Protein AF-A0A353QEX7-F1 (afdb_monomer)

Solvent-accessible surface area (backbone atoms only — not comparable to full-atom values): 7689 Å² total; per-residue (Å²): 126,76,72,63,60,62,59,51,54,54,50,50,50,51,54,49,51,54,49,50,52,52,51,53,51,51,51,52,52,48,52,62,67,42,48,62,56,51,46,52,55,26,54,57,21,38,76,77,83,53,80,93,74,70,48,78,69,40,97,65,62,39,66,61,52,58,52,50,45,73,69,34,86,92,44,62,46,67,59,54,53,51,51,51,52,53,49,52,52,53,49,51,52,52,49,51,55,54,49,51,53,50,50,45,49,73,68,73,56,90,63,93,59,58,68,60,52,53,52,50,54,51,54,59,71,67,52,77,89,83,128

Foldseek 3Di:
DVPVVVVVVVVVVVVVVVVVVVVVVVVVVVCVVCVVVLQVVQCQQDPPVDPPDRDSHHPRGHNVSVVCQVPPPVHPPVVVVVVVVVVCVVVVVVCCVVVVVVVCCLPPPDDPCSVVVVVVVVVVVPDDPDD

Mean predicted aligned error: 9.84 Å

Secondary structure (DSSP, 8-state):
-THHHHHHHHHHHHHHHHHHHHHHHHHHHHHHHHHHHHHHHHHHH-TT--GGG--SS-TT--SHHHHHHHH-TT--HHHHHHHHHHHHHHHHHHHHHHHHHHHHHHHH---TTHHHHHHHHHHHHHS----

Sequence (131 aa):
MAEQGHRSIKRFFANFLNRFWRHALIWACIVFALFPVVWIISASLDPANSIAGQKLIPPNASFINFQRLFQSEQHPFGIWFLNTFKLCIVTATLVVLITALAAYAFSRLRFKGRRSGLFAILLIQMFPQML

pLDDT: mean 84.86, std 12.47, range [49.88, 98.44]

Structure (mmCIF, N/CA/C/O backbone):
data_AF-A0A353QEX7-F1
#
_entry.id   AF-A0A353QEX7-F1
#
loop_
_atom_site.group_PDB
_atom_site.id
_atom_site.type_symbol
_atom_site.label_atom_id
_atom_site.label_alt_id
_atom_site.label_comp_id
_atom_site.label_asym_id
_atom_site.label_entity_id
_atom_site.label_seq_id
_atom_site.pdbx_PDB_ins_code
_atom_site.Cartn_x
_atom_site.Cartn_y
_atom_site.Cartn_z
_atom_site.occupancy
_atom_site.B_iso_or_equiv
_atom_site.auth_seq_id
_atom_site.auth_comp_id
_atom_site.auth_asym_id
_atom_site.auth_atom_id
_atom_site.pdbx_PDB_model_num
ATOM 1 N N . MET A 1 1 ? -48.578 -28.844 -17.577 1.00 53.69 1 MET A N 1
ATOM 2 C CA . MET A 1 1 ? -47.163 -29.249 -17.378 1.00 53.69 1 MET A CA 1
ATOM 3 C C . MET A 1 1 ? -46.177 -28.604 -18.372 1.00 53.69 1 MET A C 1
ATOM 5 O O . MET A 1 1 ? -44.999 -28.548 -18.054 1.00 53.69 1 MET A O 1
ATOM 9 N N . ALA A 1 2 ? -46.607 -28.035 -19.513 1.00 57.09 2 ALA A N 1
ATOM 10 C CA . ALA A 1 2 ? -45.704 -27.423 -20.508 1.00 57.09 2 ALA A CA 1
ATOM 11 C C . ALA A 1 2 ? -45.134 -26.026 -20.145 1.00 57.09 2 ALA A C 1
ATOM 13 O O . ALA A 1 2 ? -44.094 -25.631 -20.666 1.00 57.09 2 ALA A O 1
ATOM 14 N N . GLU A 1 3 ? -45.752 -25.279 -19.220 1.00 55.59 3 GLU A N 1
ATOM 15 C CA . GLU A 1 3 ? -45.283 -23.925 -18.865 1.00 55.59 3 GLU A CA 1
ATOM 16 C C . GLU A 1 3 ? -44.033 -23.879 -17.966 1.00 55.59 3 GLU A C 1
ATOM 18 O O . GLU A 1 3 ? -43.329 -22.865 -17.933 1.00 55.59 3 GLU A O 1
ATOM 23 N N . GLN A 1 4 ? -43.726 -24.953 -17.231 1.00 56.59 4 GLN A N 1
ATOM 24 C CA . GLN A 1 4 ? -42.575 -24.975 -16.317 1.00 56.59 4 GLN A CA 1
ATOM 25 C C . GLN A 1 4 ? -41.230 -25.088 -17.058 1.00 56.59 4 GLN A C 1
ATOM 27 O O . GLN A 1 4 ? -40.242 -24.500 -16.614 1.00 56.59 4 GLN A O 1
ATOM 32 N N . GLY A 1 5 ? -41.189 -25.753 -18.219 1.00 58.81 5 GLY A N 1
ATOM 33 C CA . GLY A 1 5 ? -39.962 -25.920 -19.010 1.00 58.81 5 GLY A CA 1
ATOM 34 C C . GLY A 1 5 ? -39.451 -24.616 -19.636 1.00 58.81 5 GLY A C 1
ATOM 35 O O . GLY A 1 5 ? -38.254 -24.328 -19.602 1.00 58.81 5 GLY A O 1
ATOM 36 N N . HIS A 1 6 ? -40.356 -23.763 -20.129 1.00 57.75 6 HIS A N 1
ATOM 37 C CA . HIS A 1 6 ? -39.981 -22.527 -20.827 1.00 57.75 6 HIS A CA 1
ATOM 38 C C . HIS A 1 6 ? -39.440 -21.437 -19.878 1.00 57.75 6 HIS A C 1
ATOM 40 O O . HIS A 1 6 ? -38.566 -20.650 -20.250 1.00 57.75 6 HIS A O 1
ATOM 46 N N . ARG A 1 7 ? -39.897 -21.416 -18.615 1.00 59.38 7 ARG A N 1
ATOM 47 C CA . ARG A 1 7 ? -39.370 -20.501 -17.582 1.00 59.38 7 ARG A CA 1
ATOM 48 C C . ARG A 1 7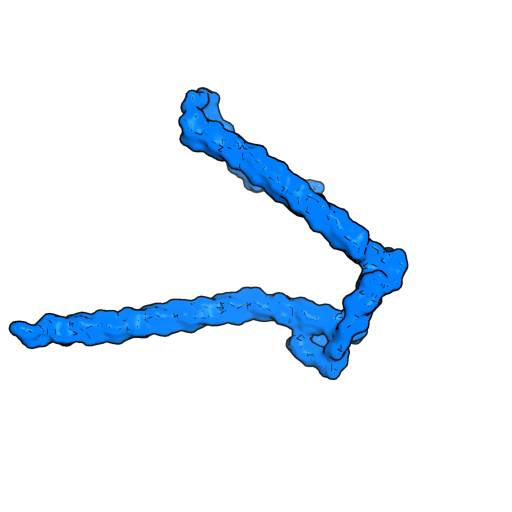 ? -37.962 -20.893 -17.114 1.00 59.38 7 ARG A C 1
ATOM 50 O O . ARG A 1 7 ? -37.202 -20.016 -16.708 1.00 59.38 7 ARG A O 1
ATOM 57 N N . SER A 1 8 ? -37.597 -22.174 -17.203 1.00 60.34 8 SER A N 1
ATOM 58 C CA . SER A 1 8 ? -36.268 -22.678 -16.823 1.00 60.34 8 SER A CA 1
ATOM 59 C C . SER A 1 8 ? -35.172 -22.227 -17.804 1.00 60.34 8 SER A C 1
ATOM 61 O O . SER A 1 8 ? -34.154 -21.676 -17.387 1.00 60.34 8 SER A O 1
ATOM 63 N N . ILE A 1 9 ? -35.420 -22.335 -19.116 1.00 68.31 9 ILE A N 1
ATOM 64 C CA . ILE A 1 9 ? -34.448 -21.985 -20.172 1.00 68.31 9 ILE A CA 1
ATOM 65 C C . ILE A 1 9 ? -34.155 -20.476 -20.213 1.00 68.31 9 ILE A C 1
ATOM 67 O O . ILE A 1 9 ? -32.993 -20.077 -20.291 1.00 68.31 9 ILE 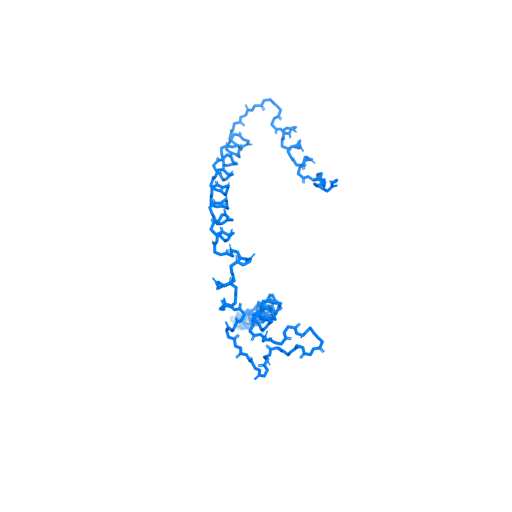A O 1
ATOM 71 N N . LYS A 1 10 ? -35.180 -19.617 -20.086 1.00 69.38 10 LYS A N 1
ATOM 72 C CA . LYS A 1 10 ? -34.981 -18.153 -20.036 1.00 69.38 10 LYS A CA 1
ATOM 73 C C . LYS A 1 10 ? -34.145 -17.723 -18.828 1.00 69.38 10 LYS A C 1
ATOM 75 O O . LYS A 1 10 ? -33.276 -16.865 -18.961 1.00 69.38 10 LYS A O 1
ATOM 80 N N . ARG A 1 11 ? -34.365 -18.342 -17.662 1.00 66.00 11 ARG A N 1
ATOM 81 C CA . ARG A 1 11 ? -33.562 -18.090 -16.453 1.00 66.00 11 ARG A CA 1
ATOM 82 C C . ARG A 1 11 ? -32.127 -18.586 -16.619 1.00 66.00 11 ARG A C 1
ATOM 84 O O . ARG A 1 11 ? -31.204 -17.891 -16.213 1.00 66.00 11 ARG A O 1
ATOM 91 N N . PHE A 1 12 ? -31.926 -19.738 -17.256 1.00 70.12 12 PHE A N 1
ATOM 92 C CA . PHE A 1 12 ? -30.593 -20.257 -17.558 1.00 70.12 12 PHE A CA 1
ATOM 93 C C . PHE A 1 12 ? -29.794 -19.312 -18.473 1.00 70.12 12 PHE A C 1
ATOM 95 O O . PHE A 1 12 ? -28.669 -18.949 -18.129 1.00 70.12 12 PHE A O 1
ATOM 102 N N . PHE A 1 13 ? -30.388 -18.844 -19.576 1.00 71.19 13 PHE A N 1
ATOM 103 C CA . PHE A 1 13 ? -29.750 -17.891 -20.496 1.00 71.19 13 PHE A CA 1
ATOM 104 C C . PHE A 1 13 ? -29.488 -16.526 -19.848 1.00 71.19 13 PHE A C 1
ATOM 106 O O . PHE A 1 13 ? -28.389 -15.990 -19.982 1.00 71.19 13 PHE A O 1
ATOM 113 N N . ALA A 1 14 ? -30.443 -15.989 -19.082 1.00 71.00 14 ALA A N 1
ATOM 114 C CA . ALA A 1 14 ? -30.251 -14.745 -18.335 1.00 71.00 14 ALA A CA 1
ATOM 115 C C . ALA A 1 14 ? -29.111 -14.866 -17.305 1.00 71.00 14 ALA A C 1
ATOM 117 O O . ALA A 1 14 ? -28.281 -13.969 -17.180 1.00 71.00 14 ALA A O 1
ATOM 118 N N . ASN A 1 15 ? -29.005 -16.005 -16.616 1.00 74.06 15 ASN A N 1
ATOM 119 C CA . ASN A 1 15 ? -27.923 -16.265 -15.666 1.00 74.06 15 ASN A CA 1
ATOM 120 C C . ASN A 1 15 ? -26.568 -16.476 -16.359 1.00 74.06 15 ASN A C 1
ATOM 122 O O . ASN A 1 15 ? -25.529 -16.123 -15.800 1.00 74.06 15 ASN A O 1
ATOM 126 N N . PHE A 1 16 ? -26.548 -17.054 -17.562 1.00 76.19 16 PHE A N 1
ATOM 127 C CA . PHE A 1 16 ? -25.334 -17.185 -18.367 1.00 76.19 16 PHE A CA 1
ATOM 128 C C . PHE A 1 16 ? -24.840 -15.818 -18.858 1.00 76.19 16 PHE A C 1
ATOM 130 O O . PHE A 1 16 ? -23.675 -15.485 -18.646 1.00 76.19 16 PHE A O 1
ATOM 137 N N . LEU A 1 17 ? -25.737 -14.987 -19.394 1.00 84.25 17 LEU A N 1
ATOM 138 C CA . LEU A 1 17 ? -25.421 -13.635 -19.857 1.00 84.25 17 LEU A CA 1
ATOM 139 C C . LEU A 1 17 ? -24.981 -12.715 -18.707 1.00 84.25 17 LEU A C 1
ATOM 141 O O . LEU A 1 17 ? -23.969 -12.028 -18.825 1.00 84.25 17 LEU A O 1
ATOM 145 N N . ASN A 1 18 ? -25.660 -12.772 -17.556 1.00 83.38 18 ASN A N 1
ATOM 146 C CA . ASN A 1 18 ? -25.260 -12.032 -16.354 1.00 83.38 18 ASN A CA 1
ATOM 147 C C . ASN A 1 18 ? -23.882 -12.461 -15.842 1.00 83.38 18 ASN A C 1
ATOM 149 O O . ASN A 1 18 ? -23.094 -11.628 -15.392 1.00 83.38 18 ASN A O 1
ATOM 153 N N . ARG A 1 19 ? -23.562 -13.760 -15.904 1.00 82.31 19 ARG A N 1
ATOM 154 C CA . ARG A 1 19 ? -22.216 -14.236 -15.568 1.00 82.31 19 ARG A CA 1
ATOM 155 C C . ARG A 1 19 ? -21.196 -13.711 -16.569 1.00 82.31 19 ARG A C 1
ATOM 157 O O . ARG A 1 19 ? -20.193 -13.169 -16.123 1.00 82.31 19 ARG A O 1
ATOM 164 N N . PHE A 1 20 ? -21.451 -13.811 -17.869 1.00 90.31 20 PHE A N 1
ATOM 165 C CA . PHE A 1 20 ? -20.529 -13.325 -18.895 1.00 90.31 20 PHE A CA 1
ATOM 166 C C . PHE A 1 20 ? -20.244 -11.823 -18.753 1.00 90.31 20 PHE A C 1
ATOM 168 O O . PHE A 1 20 ? -19.084 -11.429 -18.664 1.00 90.31 20 PHE A O 1
ATOM 175 N N . TRP A 1 21 ? -21.287 -10.999 -18.609 1.00 92.94 21 TRP A N 1
ATOM 176 C CA . TRP A 1 21 ? -21.152 -9.553 -18.417 1.00 92.94 21 TRP A CA 1
ATOM 177 C C . TRP A 1 21 ? -20.351 -9.194 -17.159 1.00 92.94 21 TRP A C 1
ATOM 179 O O . TRP A 1 21 ? -19.463 -8.348 -17.213 1.00 92.94 21 TRP A O 1
ATOM 189 N N . ARG A 1 22 ? -20.598 -9.882 -16.032 1.00 91.88 22 ARG A N 1
ATOM 190 C CA . ARG A 1 22 ? -19.815 -9.683 -14.799 1.00 91.88 22 ARG A CA 1
ATOM 191 C C . ARG A 1 22 ? -18.330 -9.973 -15.009 1.00 91.88 22 ARG A C 1
ATOM 193 O O . ARG A 1 22 ? -17.506 -9.197 -14.543 1.00 91.88 22 ARG A O 1
ATOM 200 N N . HIS A 1 23 ? -17.984 -11.058 -15.702 1.00 93.19 23 HIS A N 1
ATOM 201 C CA . HIS A 1 23 ? -16.578 -11.378 -15.974 1.00 93.19 23 HIS A CA 1
ATOM 202 C C . HIS A 1 23 ? -15.951 -10.377 -16.947 1.00 93.19 23 HIS A C 1
ATOM 204 O O . HIS A 1 23 ? -14.825 -9.951 -16.716 1.00 93.19 23 HIS A O 1
ATOM 210 N N . ALA A 1 24 ? -16.677 -9.957 -17.986 1.00 94.88 24 ALA A N 1
ATOM 211 C CA . ALA A 1 24 ? -16.209 -8.935 -18.920 1.00 94.88 24 ALA A CA 1
ATOM 212 C C . ALA A 1 24 ? -15.912 -7.606 -18.203 1.00 94.88 24 ALA A C 1
ATOM 214 O O . ALA A 1 24 ? -14.855 -7.016 -18.415 1.00 94.88 24 ALA A O 1
ATOM 215 N N . LEU A 1 25 ? -16.796 -7.179 -17.295 1.00 96.06 25 LEU A N 1
ATOM 216 C CA . LEU A 1 25 ? -16.597 -5.983 -16.477 1.00 96.06 25 LEU A CA 1
ATOM 217 C C . LEU A 1 25 ? -15.392 -6.123 -15.539 1.00 96.06 25 LEU A C 1
ATOM 219 O O . LEU A 1 25 ? -14.583 -5.205 -15.455 1.00 96.06 25 LEU A O 1
ATOM 223 N N . ILE A 1 26 ? -15.228 -7.277 -14.883 1.00 96.38 26 ILE A N 1
ATOM 224 C CA . ILE A 1 26 ? -14.058 -7.547 -14.032 1.00 96.38 26 ILE A CA 1
ATOM 225 C C . ILE A 1 26 ? -12.764 -7.439 -14.848 1.00 96.38 26 ILE A C 1
ATOM 227 O O . ILE A 1 26 ? -11.839 -6.751 -14.424 1.00 96.38 26 ILE A O 1
ATOM 231 N N . TRP A 1 27 ? -12.705 -8.057 -16.031 1.00 96.88 27 TRP A N 1
ATOM 232 C CA . TRP A 1 27 ? -11.536 -7.969 -16.908 1.00 96.88 27 TRP A CA 1
ATOM 233 C C . TRP A 1 27 ? -11.254 -6.537 -17.363 1.00 96.88 27 TRP A C 1
ATOM 235 O O . TRP A 1 27 ? -10.103 -6.108 -17.320 1.00 96.88 27 TRP A O 1
ATOM 245 N N . ALA A 1 28 ? -12.286 -5.774 -17.727 1.00 96.31 28 ALA A N 1
ATOM 246 C CA . ALA A 1 28 ? -12.134 -4.366 -18.084 1.00 96.31 28 ALA A CA 1
ATOM 247 C C . ALA A 1 28 ? -11.564 -3.536 -16.918 1.00 96.31 28 ALA A C 1
ATOM 249 O O . ALA A 1 28 ? -10.623 -2.768 -17.114 1.00 96.31 28 ALA A O 1
ATOM 250 N N . CYS A 1 29 ? -12.069 -3.735 -15.695 1.00 96.19 29 CYS A N 1
ATOM 251 C CA . CYS A 1 29 ? -11.548 -3.074 -14.496 1.00 96.19 29 CYS A CA 1
ATOM 252 C C . CYS A 1 29 ? -10.092 -3.460 -14.201 1.00 96.19 29 CYS A C 1
ATOM 254 O O . CYS A 1 29 ? -9.301 -2.592 -13.840 1.00 96.19 29 CYS A O 1
ATOM 256 N N . ILE A 1 30 ? -9.725 -4.735 -14.373 1.00 96.50 30 ILE A N 1
ATOM 257 C CA . ILE A 1 30 ? -8.345 -5.209 -14.188 1.00 96.50 30 ILE A CA 1
ATOM 258 C C . ILE A 1 30 ? -7.411 -4.534 -15.192 1.00 96.50 30 ILE A C 1
ATOM 260 O O . ILE A 1 30 ? -6.384 -3.995 -14.791 1.00 96.50 30 ILE A O 1
ATOM 264 N N . VAL A 1 31 ? -7.766 -4.525 -16.481 1.00 95.81 31 VAL A N 1
ATOM 265 C CA . VAL A 1 31 ? -6.943 -3.889 -17.523 1.00 95.81 31 VAL A CA 1
ATOM 266 C C . VAL A 1 31 ? -6.774 -2.399 -17.235 1.00 95.81 31 VAL A C 1
ATOM 268 O O . VAL A 1 31 ? -5.655 -1.894 -17.284 1.00 95.81 31 VAL A O 1
ATOM 271 N N . PHE A 1 32 ? -7.853 -1.711 -16.861 1.00 95.75 32 PHE A N 1
ATOM 272 C CA . PHE A 1 32 ? -7.807 -0.296 -16.498 1.00 95.75 32 PHE A CA 1
ATOM 273 C C . PHE A 1 32 ? -6.905 -0.029 -15.281 1.00 95.75 32 PHE A C 1
ATOM 275 O O . PHE A 1 32 ? -6.083 0.883 -15.315 1.00 95.75 32 PHE A O 1
ATOM 282 N N . ALA A 1 33 ? -7.010 -0.843 -14.226 1.00 95.25 33 ALA A N 1
ATOM 283 C CA . ALA A 1 33 ? -6.207 -0.693 -13.011 1.00 95.25 33 ALA A CA 1
ATOM 284 C C . ALA A 1 33 ? -4.723 -1.048 -13.217 1.00 95.25 33 ALA A C 1
ATOM 286 O O . ALA A 1 33 ? -3.852 -0.429 -12.607 1.00 95.25 33 ALA A O 1
ATOM 287 N N . LEU A 1 34 ? -4.421 -2.031 -14.071 1.00 95.25 34 LEU A N 1
ATOM 288 C CA . LEU A 1 34 ? -3.050 -2.476 -14.341 1.00 95.25 34 LEU A CA 1
ATOM 289 C C . LEU A 1 34 ? -2.332 -1.629 -15.391 1.00 95.25 34 LEU A C 1
ATOM 291 O O . LEU A 1 34 ? -1.103 -1.597 -15.388 1.00 95.25 34 LEU A O 1
ATOM 295 N N . PHE A 1 35 ? -3.057 -0.930 -16.263 1.00 92.44 35 PHE A N 1
ATOM 296 C CA . PHE A 1 35 ? -2.467 -0.069 -17.286 1.00 92.44 35 PHE A CA 1
ATOM 297 C C . PHE A 1 35 ? -1.381 0.892 -16.750 1.00 92.44 35 PHE A C 1
ATOM 299 O O . PHE A 1 35 ? -0.262 0.849 -17.271 1.00 92.44 35 PHE A O 1
ATOM 306 N N . PRO A 1 36 ? -1.614 1.701 -15.691 1.00 91.44 36 PRO A N 1
ATOM 307 C CA . PRO A 1 36 ? -0.571 2.577 -15.148 1.00 91.44 36 PRO A CA 1
ATOM 308 C C . PRO A 1 36 ? 0.610 1.805 -14.543 1.00 91.44 36 PRO A C 1
ATOM 310 O O . PRO A 1 36 ? 1.746 2.263 -14.621 1.00 91.44 36 PRO A O 1
ATOM 313 N N . VAL A 1 37 ? 0.375 0.616 -13.979 1.00 92.00 37 VAL A N 1
ATOM 314 C CA . VAL A 1 37 ? 1.445 -0.232 -13.427 1.00 92.00 37 VAL A CA 1
ATOM 315 C C . VAL A 1 37 ? 2.368 -0.712 -14.544 1.00 92.00 37 VAL A C 1
ATOM 317 O O . VAL A 1 37 ? 3.586 -0.591 -14.435 1.00 92.00 37 VAL A O 1
ATOM 320 N N . VAL A 1 38 ? 1.794 -1.195 -15.649 1.00 89.75 38 VAL A N 1
ATOM 321 C CA . VAL A 1 38 ? 2.555 -1.604 -16.840 1.00 89.75 38 VAL A CA 1
ATOM 322 C C . VAL A 1 38 ? 3.334 -0.422 -17.417 1.00 89.75 38 VAL A C 1
ATOM 324 O O . VAL A 1 38 ? 4.493 -0.583 -17.800 1.00 89.75 38 VAL A O 1
ATOM 327 N N . TRP A 1 39 ? 2.743 0.775 -17.420 1.00 88.00 39 TRP A N 1
ATOM 328 C CA . TRP A 1 39 ? 3.421 1.993 -17.864 1.00 88.00 39 TRP A CA 1
ATOM 329 C C . TRP A 1 39 ? 4.658 2.323 -17.015 1.00 88.00 39 TRP A C 1
ATOM 331 O O . TRP A 1 39 ? 5.721 2.615 -17.562 1.00 88.00 39 TRP A O 1
ATOM 341 N N . ILE A 1 40 ? 4.553 2.227 -15.686 1.00 88.19 40 ILE A N 1
AT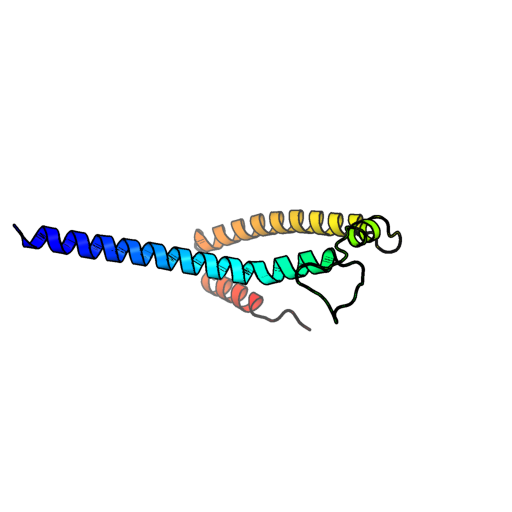OM 342 C CA . ILE A 1 40 ? 5.676 2.463 -14.762 1.00 88.19 40 ILE A CA 1
ATOM 343 C C . ILE A 1 40 ? 6.768 1.403 -14.939 1.00 88.19 40 ILE A C 1
ATOM 345 O O . ILE A 1 40 ? 7.954 1.733 -14.942 1.00 88.19 40 ILE A O 1
ATOM 349 N N . ILE A 1 41 ? 6.389 0.136 -15.130 1.00 88.00 41 ILE A N 1
ATOM 350 C CA . ILE A 1 41 ? 7.349 -0.945 -15.391 1.00 88.00 41 ILE A CA 1
ATOM 351 C C . ILE A 1 41 ? 8.109 -0.670 -16.691 1.00 88.00 41 ILE A C 1
ATOM 353 O O . ILE A 1 41 ? 9.337 -0.740 -16.704 1.00 88.00 41 ILE A O 1
ATOM 357 N N . SER A 1 42 ? 7.404 -0.291 -17.758 1.00 85.50 42 SER A N 1
ATOM 358 C CA . SER A 1 42 ? 8.025 0.115 -19.021 1.00 85.50 42 SER A CA 1
ATOM 359 C C . SER A 1 42 ? 9.002 1.280 -18.832 1.00 85.50 42 SER A C 1
ATOM 361 O O . SER A 1 42 ? 10.146 1.196 -19.276 1.00 85.50 42 SER A O 1
ATOM 363 N N . ALA A 1 43 ? 8.595 2.316 -18.089 1.00 85.62 43 ALA A N 1
ATOM 364 C CA . ALA A 1 43 ? 9.448 3.460 -17.762 1.00 85.62 43 ALA A CA 1
ATOM 365 C C . ALA A 1 43 ? 10.736 3.036 -17.046 1.00 85.62 43 ALA A C 1
ATOM 367 O O . ALA A 1 43 ? 11.818 3.514 -17.371 1.00 85.62 43 ALA A O 1
ATOM 368 N N . SER A 1 44 ? 10.629 2.106 -16.091 1.00 85.19 44 SER A N 1
ATOM 369 C CA . SER A 1 44 ? 11.778 1.631 -15.313 1.00 85.19 44 SER A CA 1
ATOM 370 C C . SER A 1 44 ? 12.827 0.905 -16.163 1.00 85.19 44 SER A C 1
ATOM 372 O O . SER A 1 44 ? 14.008 0.911 -15.812 1.00 85.19 44 SER A O 1
ATOM 374 N N . LEU A 1 45 ? 12.414 0.322 -17.293 1.00 85.25 45 LEU A N 1
ATOM 375 C CA . LEU A 1 45 ? 13.278 -0.402 -18.229 1.00 85.25 45 LEU A CA 1
ATOM 376 C C . LEU A 1 45 ? 13.855 0.490 -19.337 1.00 85.25 45 LEU A C 1
ATOM 378 O O . LEU A 1 45 ? 14.713 0.026 -20.088 1.00 85.25 45 LEU A O 1
ATOM 382 N N . ASP A 1 46 ? 13.400 1.737 -19.474 1.00 82.88 46 ASP A N 1
ATOM 383 C CA . ASP A 1 46 ? 13.885 2.653 -20.506 1.00 82.88 46 ASP A CA 1
ATOM 384 C C . ASP A 1 46 ? 15.203 3.333 -20.070 1.00 82.88 46 ASP A C 1
ATOM 386 O O . ASP A 1 46 ? 15.212 4.114 -19.114 1.00 82.88 46 ASP A O 1
ATOM 390 N N . PRO A 1 47 ? 16.340 3.077 -20.743 1.00 75.31 47 PRO A N 1
ATOM 391 C CA . PRO A 1 47 ? 17.625 3.677 -20.386 1.00 75.31 47 PRO A CA 1
ATOM 392 C C . PRO A 1 47 ? 17.754 5.155 -20.787 1.00 75.31 47 PRO A C 1
ATOM 394 O O . PRO A 1 47 ? 18.688 5.819 -20.334 1.00 75.31 47 PRO A O 1
ATOM 397 N N . ALA A 1 48 ? 16.878 5.668 -21.661 1.00 69.50 48 ALA A N 1
ATOM 398 C CA . ALA A 1 48 ? 17.033 6.983 -22.282 1.00 69.50 48 ALA A CA 1
ATOM 399 C C . ALA A 1 48 ? 16.590 8.154 -21.388 1.00 69.50 48 ALA A C 1
ATOM 401 O O . ALA A 1 48 ? 16.849 9.303 -21.746 1.00 69.50 48 ALA A O 1
ATOM 402 N N . ASN A 1 49 ? 15.929 7.893 -20.249 1.00 63.69 49 ASN A N 1
ATOM 403 C CA . ASN A 1 49 ? 15.398 8.914 -19.326 1.00 63.69 49 ASN A CA 1
ATOM 404 C C . ASN A 1 49 ? 14.546 10.011 -20.013 1.00 63.69 49 ASN A C 1
ATOM 406 O O . ASN A 1 49 ? 14.355 11.098 -19.468 1.00 63.69 49 ASN A O 1
ATOM 410 N N . SER A 1 50 ? 14.030 9.744 -21.217 1.00 63.00 50 SER A N 1
ATOM 411 C CA . SER A 1 50 ? 13.305 10.719 -22.030 1.00 63.00 50 SER A CA 1
ATOM 412 C C . SER A 1 50 ? 11.806 10.468 -21.945 1.00 63.00 50 SER A C 1
ATOM 414 O O . SER A 1 50 ? 11.290 9.483 -22.466 1.00 63.00 50 SER A O 1
ATOM 416 N N . ILE A 1 51 ? 11.092 11.402 -21.316 1.00 61.78 51 ILE A N 1
ATOM 417 C CA . ILE A 1 51 ? 9.628 11.358 -21.180 1.00 61.78 51 ILE A CA 1
ATOM 418 C C . ILE A 1 51 ? 8.940 11.604 -22.539 1.00 61.78 51 ILE A C 1
ATOM 420 O O . ILE A 1 51 ? 7.844 11.110 -22.791 1.00 61.78 51 ILE A O 1
ATOM 424 N N . ALA A 1 52 ? 9.594 12.328 -23.454 1.00 59.12 52 ALA A N 1
ATOM 425 C CA . ALA A 1 52 ? 8.988 12.846 -24.684 1.00 59.12 52 ALA A CA 1
ATOM 426 C C . ALA A 1 52 ? 8.789 11.810 -25.815 1.00 59.12 52 ALA A C 1
ATOM 428 O O . ALA A 1 52 ? 8.257 12.155 -26.867 1.00 59.12 52 ALA A O 1
ATOM 429 N N . GLY A 1 53 ? 9.193 10.549 -25.627 1.00 62.53 53 GLY A N 1
ATOM 430 C CA . GLY A 1 53 ? 9.087 9.496 -26.651 1.00 62.53 53 GLY A CA 1
ATOM 431 C C . GLY A 1 53 ? 8.780 8.107 -26.096 1.00 62.53 53 GLY A C 1
ATOM 432 O O . GLY A 1 53 ? 9.012 7.107 -26.780 1.00 62.53 53 GLY A O 1
ATOM 433 N N . GLN A 1 54 ? 8.297 8.040 -24.854 1.00 65.06 54 GLN A N 1
ATOM 434 C CA . GLN A 1 54 ? 8.154 6.787 -24.129 1.00 65.06 54 GLN A CA 1
ATOM 435 C C . GLN A 1 54 ? 7.056 5.910 -24.753 1.00 65.06 54 GLN A C 1
ATOM 437 O O . GLN A 1 54 ? 5.889 6.294 -24.844 1.00 65.06 54 GLN A O 1
ATOM 442 N N . LYS A 1 55 ? 7.441 4.711 -25.199 1.00 70.62 55 LYS A N 1
ATOM 443 C CA . LYS A 1 55 ? 6.525 3.687 -25.720 1.00 70.62 55 LYS A CA 1
ATOM 444 C C . LYS A 1 55 ? 6.168 2.698 -24.613 1.00 70.62 55 LYS A C 1
ATOM 446 O O . LYS A 1 55 ? 6.949 2.485 -23.692 1.00 70.62 55 LYS A O 1
ATOM 451 N N . LEU A 1 56 ? 5.021 2.024 -24.738 1.00 69.06 56 LEU A N 1
ATOM 452 C CA . LEU A 1 56 ? 4.613 0.988 -23.778 1.00 69.06 56 LEU A CA 1
ATOM 453 C C . LEU A 1 56 ? 5.643 -0.154 -23.680 1.00 69.06 56 LEU A C 1
ATOM 455 O O . LEU A 1 56 ? 5.792 -0.743 -22.620 1.00 69.06 56 LEU A O 1
ATOM 459 N N . ILE A 1 57 ? 6.386 -0.422 -24.757 1.00 74.25 57 ILE A N 1
ATOM 460 C CA . ILE A 1 57 ? 7.578 -1.277 -24.754 1.00 74.25 57 ILE A CA 1
ATOM 461 C C . ILE A 1 57 ? 8.725 -0.450 -25.357 1.00 74.25 57 ILE A C 1
ATOM 463 O O . ILE A 1 57 ? 8.651 -0.114 -26.546 1.00 74.25 57 ILE A O 1
ATOM 467 N N . PRO A 1 58 ? 9.755 -0.072 -24.575 1.00 69.38 58 PRO A N 1
ATOM 468 C CA . PRO A 1 58 ? 10.882 0.698 -25.081 1.00 69.38 58 PRO A CA 1
ATOM 469 C C . PRO A 1 58 ? 11.696 -0.151 -26.071 1.00 69.38 58 PRO A C 1
ATOM 471 O O . PRO A 1 58 ? 11.924 -1.333 -25.809 1.00 69.38 58 PRO A O 1
ATOM 474 N N . PRO A 1 59 ? 12.184 0.417 -27.187 1.00 70.25 59 PRO A N 1
ATOM 475 C CA . PRO A 1 59 ? 12.991 -0.327 -28.160 1.00 70.25 59 PRO A CA 1
ATOM 476 C C . PRO A 1 59 ? 14.334 -0.817 -27.586 1.00 70.25 59 PRO A C 1
ATOM 478 O O . PRO A 1 59 ? 14.877 -1.795 -28.084 1.00 70.25 59 PRO A O 1
ATOM 481 N N . ASN A 1 60 ? 14.837 -0.175 -26.524 1.00 75.44 60 ASN A N 1
ATOM 482 C CA . ASN A 1 60 ? 16.092 -0.507 -25.840 1.00 75.44 60 ASN A CA 1
ATOM 483 C C . ASN A 1 60 ? 15.853 -0.908 -24.373 1.00 75.44 60 ASN A C 1
ATOM 485 O O . ASN A 1 60 ? 16.560 -0.439 -23.482 1.00 75.44 60 ASN A O 1
ATOM 489 N N . ALA A 1 61 ? 14.825 -1.718 -24.100 1.00 79.31 61 ALA A N 1
ATOM 490 C CA . ALA A 1 61 ? 14.516 -2.159 -22.739 1.00 79.31 61 ALA A CA 1
ATOM 491 C C . ALA A 1 61 ? 15.740 -2.822 -22.078 1.00 79.31 61 ALA A C 1
ATOM 493 O O . ALA A 1 61 ? 16.305 -3.781 -22.605 1.00 79.31 61 ALA A O 1
ATOM 494 N N . SER A 1 62 ? 16.162 -2.306 -20.923 1.00 83.69 62 SER A N 1
ATOM 495 C CA . SER A 1 62 ? 17.348 -2.788 -20.214 1.00 83.69 62 SER A CA 1
ATOM 496 C C . SER A 1 62 ? 17.211 -2.641 -18.700 1.00 83.69 62 SER A C 1
ATOM 498 O O . SER A 1 62 ? 16.478 -1.797 -18.193 1.00 83.69 62 SER A O 1
ATOM 500 N N . PHE A 1 63 ? 17.971 -3.444 -17.956 1.00 85.25 63 PHE A N 1
ATOM 501 C CA . PHE A 1 63 ? 18.005 -3.387 -16.491 1.00 85.25 63 PHE A CA 1
ATOM 502 C C . PHE A 1 63 ? 19.057 -2.406 -15.947 1.00 85.25 63 PHE A C 1
ATOM 504 O O . PHE A 1 63 ? 19.372 -2.429 -14.756 1.00 85.25 63 PHE A O 1
ATOM 511 N N . ILE A 1 64 ? 19.603 -1.529 -16.798 1.00 85.75 64 ILE A N 1
ATOM 512 C CA . ILE A 1 64 ? 20.686 -0.613 -16.416 1.00 85.75 64 ILE A CA 1
ATOM 513 C C . ILE A 1 64 ? 20.259 0.350 -15.304 1.00 85.75 64 ILE A C 1
ATOM 515 O O . ILE A 1 64 ? 21.055 0.663 -14.424 1.00 85.75 64 ILE A O 1
ATOM 519 N N . ASN A 1 65 ? 18.994 0.777 -15.298 1.00 85.88 65 ASN A N 1
ATOM 520 C CA . ASN A 1 65 ? 18.452 1.663 -14.271 1.00 85.88 65 ASN A CA 1
ATOM 521 C C . ASN A 1 65 ? 18.455 0.990 -12.893 1.00 85.88 65 ASN A C 1
ATOM 523 O O . ASN A 1 65 ? 18.817 1.624 -11.905 1.00 85.88 65 ASN A O 1
ATOM 527 N N . PHE A 1 66 ? 18.145 -0.309 -12.829 1.00 86.69 66 PHE A N 1
ATOM 528 C CA . PHE A 1 66 ? 18.223 -1.084 -11.590 1.00 86.69 66 PHE A CA 1
ATOM 529 C C . PHE A 1 66 ? 19.670 -1.267 -11.130 1.00 86.69 66 PHE A C 1
ATOM 531 O O . PHE A 1 66 ? 19.961 -1.082 -9.952 1.00 86.69 66 PHE A O 1
ATOM 538 N N . GLN A 1 67 ? 20.599 -1.569 -12.043 1.00 85.50 67 GLN A N 1
ATOM 539 C CA . GLN A 1 67 ? 22.023 -1.667 -11.697 1.00 85.50 67 GLN A CA 1
ATOM 540 C C . GLN A 1 67 ? 22.554 -0.341 -11.143 1.00 85.50 67 GLN A C 1
ATOM 542 O O . GLN A 1 67 ? 23.136 -0.322 -10.061 1.00 85.50 67 GLN A O 1
ATOM 547 N N . ARG A 1 68 ? 22.266 0.776 -11.823 1.00 85.12 68 ARG A N 1
ATOM 548 C CA . ARG A 1 68 ? 22.617 2.128 -11.364 1.00 85.12 68 ARG A CA 1
ATOM 549 C C . ARG A 1 68 ? 22.015 2.450 -9.997 1.00 85.12 68 ARG A C 1
ATOM 551 O O . ARG A 1 68 ? 22.695 3.050 -9.175 1.00 85.12 68 ARG A O 1
ATOM 558 N N . LEU A 1 69 ? 20.777 2.029 -9.734 1.00 85.69 69 LEU A N 1
ATOM 559 C CA . LEU A 1 69 ? 20.100 2.266 -8.457 1.00 85.69 69 LEU A CA 1
ATOM 560 C C . LEU A 1 69 ? 20.812 1.592 -7.274 1.00 85.69 69 LEU A C 1
ATOM 562 O O . LEU A 1 69 ? 20.919 2.194 -6.211 1.00 85.69 69 LEU A O 1
ATOM 566 N N . PHE A 1 70 ? 21.297 0.360 -7.448 1.00 85.06 70 PHE A N 1
ATOM 567 C CA . PHE A 1 70 ? 21.963 -0.389 -6.375 1.00 85.06 70 PHE A CA 1
ATOM 568 C C . PHE A 1 70 ? 23.476 -0.152 -6.292 1.00 85.06 70 PHE A C 1
ATOM 570 O O . PHE A 1 70 ? 24.060 -0.393 -5.240 1.00 85.06 70 PHE A O 1
ATOM 577 N N . GLN A 1 71 ? 24.110 0.303 -7.375 1.00 84.75 71 GLN A N 1
ATOM 578 C CA . GLN A 1 71 ? 25.555 0.566 -7.437 1.00 84.75 71 GLN A CA 1
ATOM 579 C C . GLN A 1 71 ? 25.916 2.042 -7.207 1.00 84.75 71 GLN A C 1
ATOM 581 O O . GL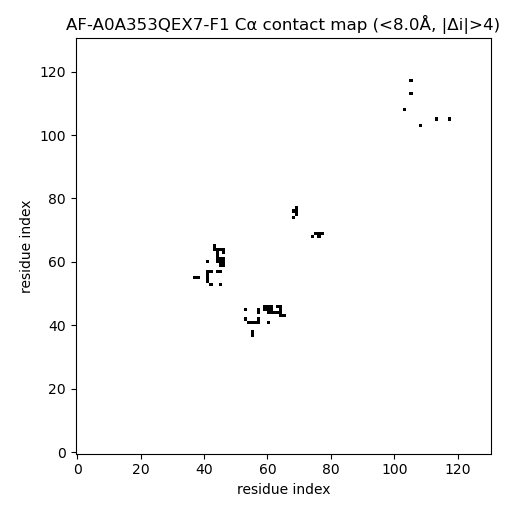N A 1 71 ? 27.094 2.366 -7.091 1.00 84.75 71 GLN A O 1
ATOM 586 N N . SER A 1 72 ? 24.936 2.948 -7.159 1.00 78.25 72 SER A N 1
ATOM 587 C CA . SER A 1 72 ? 25.193 4.366 -6.906 1.00 78.25 72 SER A CA 1
ATOM 588 C C . SER A 1 72 ? 25.555 4.611 -5.441 1.00 78.25 72 SER A C 1
ATOM 590 O O . SER A 1 72 ? 24.711 4.496 -4.554 1.00 78.25 72 SER A O 1
ATOM 592 N N . GLU A 1 73 ? 26.794 5.032 -5.184 1.00 73.44 73 GLU A N 1
ATOM 593 C CA . GLU A 1 73 ? 27.226 5.472 -3.848 1.00 73.44 73 GLU A CA 1
ATOM 594 C C . GLU A 1 73 ? 26.535 6.772 -3.399 1.00 73.44 73 GLU A C 1
ATOM 596 O O . GLU A 1 73 ? 26.384 7.023 -2.206 1.00 73.44 73 GLU A O 1
ATOM 601 N N . GLN A 1 74 ? 26.058 7.586 -4.348 1.00 78.56 74 GLN A N 1
ATOM 602 C CA . GLN A 1 74 ? 25.355 8.843 -4.063 1.00 78.56 74 GLN A CA 1
ATOM 603 C C . GLN A 1 74 ? 23.919 8.616 -3.567 1.00 78.56 74 GLN A C 1
ATOM 605 O O . GLN A 1 74 ? 23.327 9.492 -2.930 1.00 78.56 74 GLN A O 1
ATOM 610 N N . HIS A 1 75 ? 23.343 7.447 -3.856 1.00 81.00 75 HIS A N 1
ATOM 611 C CA . HIS A 1 75 ? 21.964 7.111 -3.523 1.00 81.00 75 HIS A CA 1
ATOM 612 C C . HIS A 1 75 ? 21.910 5.719 -2.890 1.00 81.00 75 HIS A C 1
ATOM 614 O O . HIS A 1 75 ? 21.695 4.739 -3.603 1.00 81.00 75 HIS A O 1
ATOM 620 N N . PRO A 1 76 ? 22.070 5.606 -1.555 1.00 85.50 76 PRO A N 1
ATOM 621 C CA . PRO A 1 76 ? 22.044 4.326 -0.851 1.00 85.50 76 PRO A CA 1
ATOM 622 C C . PRO A 1 76 ? 20.613 3.764 -0.764 1.00 85.50 76 PRO A C 1
ATOM 624 O O . PRO A 1 76 ? 20.028 3.624 0.314 1.00 85.50 76 PRO A O 1
ATOM 627 N N . PHE A 1 77 ? 20.041 3.412 -1.916 1.00 88.88 77 PHE A N 1
ATOM 628 C CA . PHE A 1 77 ? 18.663 2.957 -2.068 1.00 88.88 77 PHE A CA 1
ATOM 629 C C . PHE A 1 77 ? 18.362 1.733 -1.201 1.00 88.88 77 PHE A C 1
ATOM 631 O O . PHE A 1 77 ? 17.313 1.677 -0.564 1.00 88.88 77 PHE A O 1
ATOM 638 N N . GLY A 1 78 ? 19.295 0.779 -1.109 1.00 88.44 78 GLY A N 1
ATOM 639 C CA . GLY A 1 78 ? 19.125 -0.411 -0.271 1.00 88.44 78 GLY A CA 1
ATOM 640 C C . GLY A 1 78 ? 18.908 -0.073 1.209 1.00 88.44 78 GLY A C 1
ATOM 641 O O . GLY A 1 78 ? 18.068 -0.687 1.865 1.00 88.44 78 GLY A O 1
ATOM 642 N N . ILE A 1 79 ? 19.598 0.949 1.726 1.00 91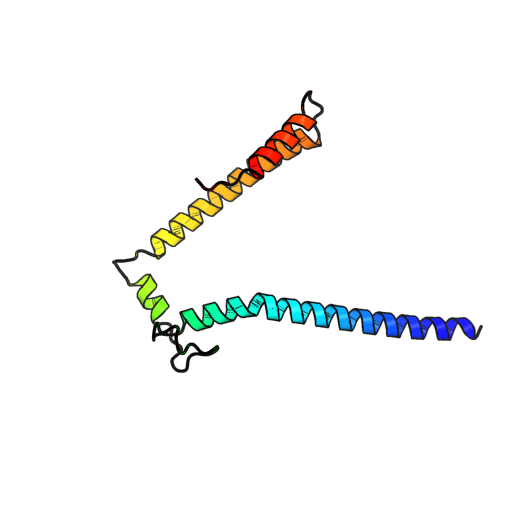.31 79 ILE A N 1
ATOM 643 C CA . ILE A 1 79 ? 19.430 1.405 3.112 1.00 91.31 79 ILE A CA 1
ATOM 644 C C . ILE A 1 79 ? 18.071 2.084 3.279 1.00 91.31 79 ILE A C 1
ATOM 646 O O . ILE A 1 79 ? 17.354 1.786 4.233 1.00 91.31 79 ILE A O 1
ATOM 650 N N . TRP A 1 80 ? 17.686 2.958 2.348 1.00 93.19 80 TRP A N 1
ATOM 651 C CA . TRP A 1 80 ? 16.381 3.622 2.384 1.00 93.19 80 TRP A CA 1
ATOM 652 C C . TRP A 1 80 ? 15.233 2.617 2.338 1.00 93.19 80 TRP A C 1
ATOM 654 O O . TRP A 1 80 ? 14.329 2.681 3.169 1.00 93.19 80 TRP A O 1
ATOM 664 N N . PHE A 1 81 ? 15.318 1.635 1.441 1.00 94.25 81 PHE A N 1
ATOM 665 C CA . PHE A 1 81 ? 14.344 0.558 1.339 1.00 94.25 81 PHE A CA 1
ATOM 666 C C . PHE A 1 81 ? 14.227 -0.222 2.653 1.00 94.25 81 PHE A C 1
ATOM 668 O O . PHE A 1 81 ? 13.122 -0.407 3.160 1.00 94.25 81 PHE A O 1
ATOM 675 N N . LEU A 1 82 ? 15.353 -0.628 3.250 1.00 95.38 82 LEU A N 1
ATOM 676 C CA . LEU A 1 82 ? 15.349 -1.354 4.523 1.00 95.38 82 LEU A CA 1
ATOM 677 C C . LEU A 1 82 ? 14.807 -0.512 5.682 1.00 95.38 82 LEU A C 1
ATOM 679 O O . LEU A 1 82 ? 14.097 -1.044 6.535 1.00 95.38 82 LEU A O 1
ATOM 683 N N . ASN A 1 83 ? 15.113 0.784 5.723 1.00 96.31 83 ASN A N 1
ATOM 684 C CA . AS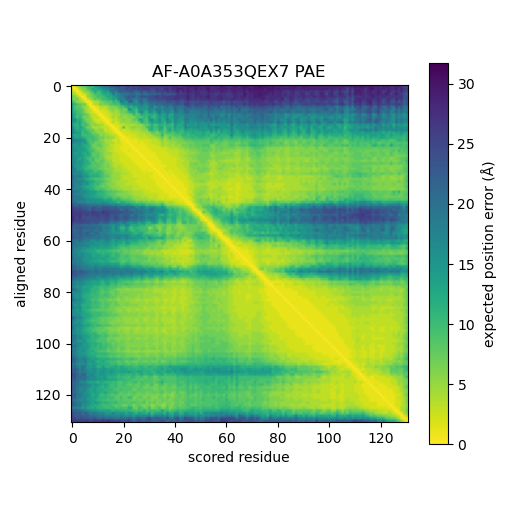N A 1 83 ? 14.592 1.689 6.743 1.00 96.31 83 ASN A CA 1
ATOM 685 C C . ASN A 1 83 ? 13.072 1.826 6.634 1.00 96.31 83 ASN A C 1
ATOM 687 O O . ASN A 1 83 ? 12.374 1.642 7.632 1.00 96.31 83 ASN A O 1
ATOM 691 N N . THR A 1 84 ? 12.549 2.066 5.430 1.00 97.12 84 THR A N 1
ATOM 692 C CA . THR A 1 84 ? 11.103 2.132 5.187 1.00 97.12 84 THR A CA 1
ATOM 693 C C . THR A 1 84 ? 10.431 0.800 5.490 1.00 97.12 84 THR A C 1
ATOM 695 O O . THR A 1 84 ? 9.404 0.777 6.158 1.00 97.12 84 THR A O 1
ATOM 698 N N . PHE A 1 85 ? 11.025 -0.321 5.083 1.00 97.62 85 PHE A N 1
ATOM 699 C CA . PHE A 1 85 ? 10.477 -1.649 5.348 1.00 97.62 85 PHE A CA 1
ATOM 700 C C . PHE 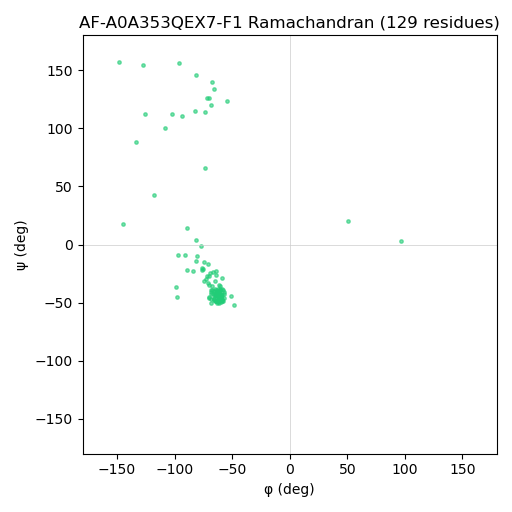A 1 85 ? 10.363 -1.941 6.851 1.00 97.62 85 PHE A C 1
ATOM 702 O O . PHE A 1 85 ? 9.297 -2.334 7.329 1.00 97.62 85 PHE A O 1
ATOM 709 N N . LYS A 1 86 ? 11.432 -1.679 7.618 1.00 97.88 86 LYS A N 1
ATOM 710 C CA . LYS A 1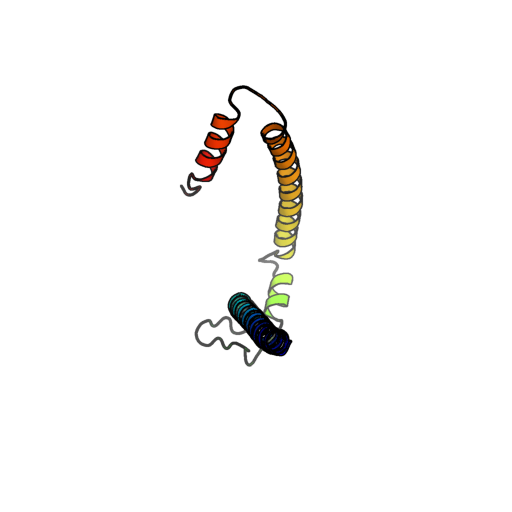 86 ? 11.424 -1.803 9.086 1.00 97.88 86 LYS A CA 1
ATOM 711 C C . LYS A 1 86 ? 10.370 -0.891 9.711 1.00 97.88 86 LYS A C 1
ATOM 713 O O . LYS A 1 86 ? 9.594 -1.345 10.550 1.00 97.88 86 LYS A O 1
ATOM 718 N N . LEU A 1 87 ? 10.316 0.369 9.278 1.00 97.94 87 LEU A N 1
ATOM 719 C CA . LEU A 1 87 ? 9.349 1.346 9.768 1.00 97.94 87 LEU A CA 1
ATOM 720 C C . LEU A 1 87 ? 7.909 0.883 9.512 1.00 97.94 87 LEU A C 1
ATOM 722 O O . LEU A 1 87 ? 7.110 0.864 10.445 1.00 97.94 87 LEU A O 1
ATOM 726 N N . CYS A 1 88 ? 7.580 0.465 8.288 1.00 97.94 88 CYS A N 1
ATOM 727 C CA . CYS A 1 88 ? 6.247 -0.008 7.917 1.00 97.94 88 CYS A CA 1
ATOM 728 C C . CYS A 1 88 ? 5.812 -1.229 8.735 1.00 97.94 88 CYS A C 1
ATOM 730 O O . CYS A 1 88 ? 4.682 -1.259 9.208 1.00 97.94 88 CYS A O 1
ATOM 732 N N . ILE A 1 89 ? 6.689 -2.214 8.952 1.00 98.25 89 ILE A N 1
ATOM 733 C CA . ILE A 1 89 ? 6.344 -3.408 9.744 1.00 98.25 89 ILE A CA 1
ATOM 734 C C . ILE A 1 89 ? 6.062 -3.046 11.201 1.00 98.25 89 ILE A C 1
ATOM 736 O O . ILE A 1 89 ? 5.043 -3.464 11.757 1.00 98.25 89 ILE A O 1
ATOM 740 N N . VAL A 1 90 ? 6.953 -2.268 11.821 1.00 98.31 90 VAL A N 1
ATOM 741 C CA . VAL A 1 90 ? 6.810 -1.876 13.229 1.00 98.31 90 VAL A CA 1
ATOM 742 C C . VAL A 1 90 ? 5.544 -1.043 13.408 1.00 98.31 90 VAL A C 1
ATOM 744 O O . VAL A 1 90 ? 4.717 -1.350 14.265 1.00 98.31 90 VAL A O 1
ATOM 747 N N . THR A 1 91 ? 5.351 -0.032 12.561 1.00 98.19 91 THR A N 1
ATOM 748 C CA . THR A 1 91 ? 4.175 0.847 12.630 1.00 98.19 91 THR A CA 1
ATOM 749 C C . THR A 1 91 ? 2.879 0.099 12.356 1.00 98.19 91 THR A C 1
ATOM 751 O O . THR A 1 91 ? 1.962 0.207 13.163 1.00 98.19 91 THR A O 1
ATOM 754 N N . ALA A 1 92 ? 2.794 -0.710 11.297 1.00 98.12 92 ALA A N 1
ATOM 755 C CA . ALA A 1 92 ? 1.588 -1.479 10.995 1.00 98.12 92 ALA A CA 1
ATOM 756 C C . ALA A 1 92 ? 1.213 -2.418 12.149 1.00 98.12 92 ALA A C 1
ATOM 758 O O . ALA A 1 92 ? 0.053 -2.462 12.553 1.00 98.12 92 ALA A O 1
ATOM 759 N N . THR A 1 93 ? 2.197 -3.111 12.730 1.00 98.44 93 THR A N 1
ATOM 760 C CA . THR A 1 93 ? 1.966 -4.025 13.858 1.00 98.44 93 THR A CA 1
ATOM 761 C C . THR A 1 93 ? 1.445 -3.275 15.082 1.00 98.44 93 THR A C 1
ATOM 763 O O . THR A 1 93 ? 0.413 -3.644 15.642 1.00 98.44 93 THR A O 1
ATOM 766 N N . LEU A 1 94 ? 2.117 -2.192 15.481 1.00 98.38 94 LEU A N 1
ATOM 767 C CA . LEU A 1 94 ? 1.715 -1.398 16.644 1.00 98.38 94 LEU A CA 1
ATOM 768 C C . LEU A 1 94 ? 0.343 -0.748 16.445 1.00 98.38 94 LEU A C 1
ATOM 770 O O . LEU A 1 94 ? -0.495 -0.796 17.346 1.00 98.38 94 LEU A O 1
ATOM 774 N N . VAL A 1 95 ? 0.083 -0.191 15.260 1.00 98.06 95 VAL A N 1
ATOM 775 C CA . VAL A 1 95 ? -1.207 0.422 14.926 1.00 98.06 95 VAL A CA 1
ATOM 776 C C . VAL A 1 95 ? -2.319 -0.615 14.991 1.00 98.06 95 VAL A C 1
ATOM 778 O O . VAL A 1 95 ? -3.331 -0.354 15.635 1.00 98.06 95 VAL A O 1
ATOM 781 N N . VAL A 1 96 ? -2.151 -1.800 14.399 1.00 98.19 96 VAL A N 1
ATOM 782 C CA . VAL A 1 96 ? -3.170 -2.862 14.455 1.00 98.19 96 VAL A CA 1
ATOM 783 C C . VAL A 1 96 ? -3.444 -3.289 15.896 1.00 98.19 96 VAL A C 1
ATOM 785 O O . VAL A 1 96 ? -4.606 -3.386 16.281 1.00 98.19 96 VAL A O 1
ATOM 788 N N . LEU A 1 97 ? -2.410 -3.482 16.720 1.00 98.38 97 LEU A N 1
ATOM 789 C CA . LEU A 1 97 ? -2.587 -3.864 18.126 1.00 98.38 97 LEU A CA 1
ATOM 790 C C . LEU A 1 97 ? -3.363 -2.802 18.916 1.00 98.38 97 LEU A C 1
ATOM 792 O O . LEU A 1 97 ? -4.354 -3.116 19.577 1.00 98.38 97 LEU A O 1
ATOM 796 N N . ILE A 1 98 ? -2.949 -1.537 18.818 1.00 97.62 98 ILE A N 1
ATOM 797 C CA . ILE A 1 98 ? -3.584 -0.427 19.541 1.00 97.62 98 ILE A CA 1
ATOM 798 C C . ILE A 1 98 ? -5.018 -0.212 19.043 1.00 97.62 98 ILE A C 1
ATOM 800 O O . ILE A 1 98 ? -5.944 -0.084 19.847 1.00 97.62 98 ILE A O 1
ATOM 804 N N . THR A 1 99 ? -5.226 -0.201 17.725 1.00 96.19 99 THR A N 1
ATOM 805 C CA . THR A 1 99 ? -6.554 0.016 17.131 1.00 96.19 99 THR A CA 1
ATOM 806 C C . THR A 1 99 ? -7.504 -1.140 17.412 1.00 96.19 99 THR A C 1
ATOM 808 O O . THR A 1 99 ? -8.674 -0.882 17.681 1.00 96.19 99 THR A O 1
ATOM 811 N N . ALA A 1 100 ? -7.032 -2.389 17.447 1.00 97.25 100 ALA A N 1
ATOM 812 C CA . ALA A 1 100 ? -7.849 -3.539 17.827 1.00 97.25 100 ALA A CA 1
ATOM 813 C C . ALA A 1 100 ? -8.308 -3.455 19.292 1.00 97.25 100 ALA A C 1
ATOM 815 O O . ALA A 1 100 ? -9.491 -3.657 19.576 1.00 97.25 100 ALA A O 1
ATOM 816 N N . LEU A 1 101 ? -7.409 -3.096 20.217 1.00 96.31 101 LEU A N 1
ATOM 817 C CA . LEU A 1 101 ? -7.745 -2.897 21.633 1.00 96.31 101 LEU A CA 1
ATOM 818 C C . LEU A 1 101 ? -8.747 -1.750 21.820 1.00 96.31 101 LEU A C 1
ATOM 820 O O . LEU A 1 101 ? -9.756 -1.906 22.514 1.00 96.31 101 LEU A O 1
ATOM 824 N N . ALA A 1 102 ? -8.516 -0.617 21.151 1.00 93.62 102 ALA A N 1
ATOM 825 C CA . ALA A 1 102 ? -9.435 0.516 21.170 1.00 93.62 102 ALA A CA 1
ATOM 826 C C . ALA A 1 102 ? -10.806 0.131 20.586 1.00 93.62 102 ALA A C 1
ATOM 828 O O . ALA A 1 102 ? -11.839 0.370 21.214 1.00 93.62 102 ALA A O 1
ATOM 829 N N . ALA A 1 103 ? -10.835 -0.532 19.427 1.00 94.25 103 ALA A N 1
ATOM 830 C CA . ALA A 1 103 ? -12.063 -1.004 18.792 1.00 94.25 103 ALA A CA 1
ATOM 831 C C . ALA A 1 103 ? -12.823 -2.006 19.675 1.00 94.25 103 ALA A C 1
ATOM 833 O O . ALA A 1 103 ? -14.055 -1.975 19.726 1.00 94.25 103 ALA A O 1
ATOM 834 N N . TYR A 1 104 ? -12.123 -2.865 20.420 1.00 94.81 104 TYR A N 1
ATOM 835 C CA . TYR A 1 104 ? -12.747 -3.768 21.387 1.00 94.81 104 TYR A CA 1
ATOM 836 C C . TYR A 1 104 ? -13.438 -2.994 22.516 1.00 94.81 104 TYR A C 1
ATOM 838 O O . TYR A 1 104 ? -14.623 -3.220 22.786 1.00 94.81 104 TYR A O 1
ATOM 846 N N . ALA A 1 105 ? -12.754 -2.016 23.117 1.00 93.00 105 ALA A N 1
ATOM 847 C CA . ALA A 1 105 ? -13.340 -1.160 24.146 1.00 93.00 105 ALA A CA 1
ATOM 848 C C . ALA A 1 105 ? -14.571 -0.401 23.616 1.00 93.00 105 ALA A C 1
ATOM 850 O O . ALA A 1 105 ? -15.639 -0.431 24.231 1.00 93.00 105 ALA A O 1
ATOM 851 N N . PHE A 1 106 ? -14.459 0.202 22.430 1.00 91.19 106 PHE A N 1
ATOM 852 C CA . PHE A 1 106 ? -15.550 0.926 21.778 1.00 91.19 106 PHE A CA 1
ATOM 853 C C . PHE A 1 106 ? -16.672 0.036 21.247 1.00 91.19 106 PHE A C 1
ATOM 855 O O . PHE A 1 106 ? -17.739 0.570 20.962 1.00 91.19 106 PHE A O 1
ATOM 862 N N . SER A 1 107 ? -16.490 -1.277 21.090 1.00 92.00 107 SER A N 1
ATOM 863 C CA . SER A 1 107 ? -17.538 -2.182 20.597 1.00 92.00 107 SER A CA 1
ATOM 864 C C . SER A 1 107 ? -18.258 -2.906 21.734 1.00 92.00 107 SER A C 1
ATOM 866 O O . SER A 1 107 ? -19.495 -2.931 21.746 1.00 92.00 107 SER A O 1
ATOM 868 N N . ARG A 1 108 ? -17.518 -3.442 22.712 1.00 91.12 108 ARG A N 1
ATOM 869 C CA . ARG A 1 108 ? -18.049 -4.315 23.771 1.00 91.12 108 ARG A CA 1
ATOM 870 C C . ARG A 1 108 ? -18.324 -3.605 25.090 1.00 91.12 108 ARG A C 1
ATOM 872 O O . ARG A 1 108 ? -19.324 -3.923 25.730 1.00 91.12 108 ARG A O 1
ATOM 879 N N . LEU A 1 109 ? -17.504 -2.635 25.493 1.00 92.50 109 LEU A N 1
ATOM 880 C CA . LEU A 1 109 ? -17.669 -1.981 26.793 1.00 92.50 109 LEU A CA 1
ATOM 881 C C . LEU A 1 109 ? -18.748 -0.886 26.736 1.00 92.50 109 LEU A C 1
ATOM 883 O O . LEU A 1 109 ? -18.957 -0.212 25.719 1.00 92.50 109 LEU A O 1
ATOM 887 N N . ARG A 1 110 ? -19.471 -0.715 27.847 1.00 87.19 110 ARG A N 1
ATOM 888 C CA . ARG A 1 110 ? -20.486 0.332 28.029 1.00 87.19 110 ARG A CA 1
ATOM 889 C C . ARG A 1 110 ? -19.940 1.374 29.006 1.00 87.19 110 ARG A C 1
ATOM 891 O O . ARG A 1 110 ? -19.964 1.153 30.208 1.00 87.19 110 ARG A O 1
ATOM 898 N N . PHE A 1 111 ? -19.443 2.493 28.483 1.00 90.56 111 PHE A N 1
ATOM 899 C CA . PHE A 1 111 ? -18.900 3.606 29.268 1.00 90.56 111 PHE A CA 1
ATOM 900 C C . PHE A 1 111 ? -19.554 4.937 28.871 1.00 90.56 111 PHE A C 1
ATOM 902 O O . PHE A 1 111 ? -20.053 5.102 27.750 1.00 90.56 111 PHE A O 1
ATOM 909 N N . LYS A 1 112 ? -19.565 5.900 29.798 1.00 87.31 112 LYS A N 1
ATOM 910 C CA . LYS A 1 112 ? -20.125 7.241 29.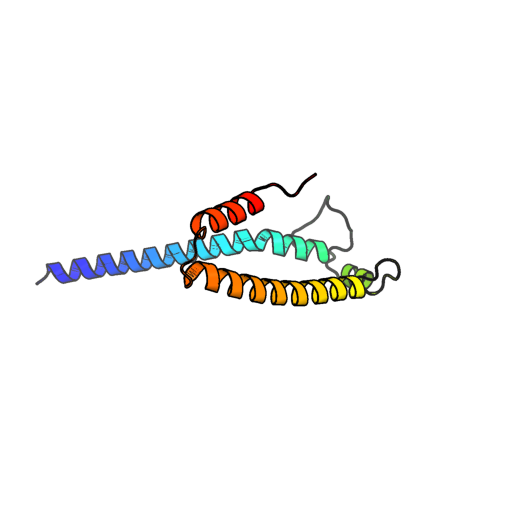576 1.00 87.31 112 LYS A CA 1
ATOM 911 C C . LYS A 1 112 ? -19.226 8.009 28.595 1.00 87.31 112 LYS A C 1
ATOM 913 O O . LYS A 1 112 ? -18.026 8.093 28.810 1.00 87.31 112 LYS A O 1
ATOM 918 N N . GLY A 1 113 ? -19.796 8.537 27.507 1.00 88.75 113 GLY A N 1
ATOM 919 C CA . GLY A 1 113 ? -19.050 9.280 26.473 1.00 88.75 113 GLY A CA 1
ATOM 920 C C . GLY A 1 113 ? -18.630 8.477 25.231 1.00 88.75 113 GLY A C 1
ATOM 921 O O . GLY A 1 113 ? -18.028 9.044 24.326 1.00 88.75 113 GLY A O 1
ATOM 922 N N . ARG A 1 114 ? -19.003 7.192 25.120 1.00 88.06 114 ARG A N 1
ATOM 923 C CA . ARG A 1 114 ? -18.683 6.323 23.963 1.00 88.06 114 ARG A CA 1
ATOM 924 C C . ARG A 1 114 ? -19.033 6.929 22.597 1.00 88.06 114 ARG A C 1
ATOM 926 O O . ARG A 1 114 ? -18.233 6.839 21.673 1.00 88.06 114 ARG A O 1
ATOM 933 N N . ARG A 1 115 ? -20.218 7.539 22.456 1.00 88.44 115 ARG A N 1
ATOM 934 C CA . ARG A 1 115 ? -20.647 8.164 21.188 1.00 88.44 115 ARG A CA 1
ATOM 935 C C . ARG A 1 115 ? -19.822 9.408 20.871 1.00 88.44 115 ARG A C 1
ATOM 937 O O . ARG A 1 115 ? -19.271 9.496 19.782 1.00 88.44 115 ARG A O 1
ATOM 944 N N . SER A 1 116 ? -19.695 10.325 21.827 1.00 92.88 116 SER A N 1
ATOM 945 C CA . SER A 1 116 ? -18.928 11.562 21.651 1.00 92.88 116 SER A CA 1
ATOM 946 C C . SER A 1 116 ? -17.452 11.290 21.344 1.00 92.88 116 SER A C 1
ATOM 948 O O . SER A 1 116 ? -16.889 11.957 20.487 1.00 92.88 116 SER A O 1
ATOM 950 N N . GLY A 1 117 ? -16.848 10.273 21.970 1.00 91.69 117 GLY A N 1
ATOM 951 C CA . GLY A 1 117 ? -15.472 9.857 21.683 1.00 91.69 117 GLY A CA 1
ATOM 952 C C . GLY A 1 117 ? -15.281 9.339 20.254 1.00 91.69 117 GLY A C 1
ATOM 953 O O . GLY A 1 117 ? -14.331 9.739 19.589 1.00 91.69 117 GLY A O 1
ATOM 954 N N . LEU A 1 118 ? -16.206 8.514 19.746 1.00 92.12 118 LEU A N 1
ATOM 955 C CA . LEU A 1 118 ? -16.168 8.066 18.345 1.00 92.12 118 LEU A CA 1
ATOM 956 C C . LEU A 1 118 ? -16.301 9.242 17.371 1.00 92.12 118 LEU A C 1
ATOM 958 O O . LEU A 1 118 ? -15.534 9.328 16.417 1.00 92.12 118 LEU A O 1
ATOM 962 N N . PHE A 1 119 ? -17.230 10.167 17.632 1.00 93.50 119 PHE A N 1
ATOM 963 C CA . PHE A 1 119 ? -17.370 11.378 16.820 1.00 93.50 119 PHE A CA 1
ATOM 964 C C . PHE A 1 119 ? -16.109 12.248 16.857 1.00 93.50 119 PHE A C 1
ATOM 966 O O . PHE A 1 119 ? -15.684 12.719 15.811 1.00 93.50 119 PHE A O 1
ATOM 973 N N . ALA A 1 120 ? -15.470 12.415 18.017 1.00 93.94 120 ALA A N 1
ATOM 974 C CA . ALA A 1 120 ? -14.226 13.175 18.129 1.00 93.94 120 ALA A CA 1
ATOM 975 C C . ALA A 1 120 ? -13.087 12.552 17.303 1.00 93.94 120 ALA A C 1
ATOM 977 O O . ALA A 1 120 ? -12.409 13.271 16.576 1.00 93.94 120 ALA A O 1
ATOM 978 N N . ILE A 1 121 ? -12.912 11.225 17.354 1.00 93.31 121 ILE A N 1
ATOM 979 C CA . ILE A 1 121 ? -11.900 10.521 16.545 1.00 93.31 121 ILE A CA 1
ATOM 980 C C . ILE A 1 121 ? -12.148 10.749 15.050 1.00 93.31 121 ILE A C 1
ATOM 982 O O . ILE A 1 121 ? -11.212 11.058 14.316 1.00 93.31 121 ILE A O 1
ATOM 986 N N . LEU A 1 122 ? -13.403 10.637 14.605 1.00 93.12 122 LEU A N 1
ATOM 987 C CA . LEU A 1 122 ? -13.773 10.888 13.211 1.00 93.12 122 LEU A CA 1
ATOM 988 C C . LEU A 1 122 ? -13.481 12.335 12.798 1.00 93.12 122 LEU A C 1
ATOM 990 O O . LEU A 1 122 ? -12.877 12.556 11.755 1.00 93.12 122 LEU A O 1
ATOM 994 N N . LEU A 1 123 ? -13.856 13.313 13.628 1.00 94.38 123 LEU A N 1
ATOM 995 C CA . LEU A 1 123 ? -13.610 14.731 13.352 1.00 94.38 123 LEU A CA 1
ATOM 996 C C . LEU A 1 123 ? -12.115 15.044 13.239 1.00 94.38 123 LEU A C 1
ATOM 998 O O . LEU A 1 123 ? -11.717 15.773 12.335 1.00 94.38 123 LEU A O 1
ATOM 1002 N N . ILE A 1 124 ? -11.287 14.459 14.108 1.00 92.94 124 ILE A N 1
ATOM 1003 C CA . ILE A 1 124 ? -9.829 14.624 14.054 1.00 92.94 124 ILE A CA 1
ATOM 1004 C C . ILE A 1 124 ? -9.262 14.026 12.757 1.00 92.94 124 ILE A C 1
ATOM 1006 O O . ILE A 1 124 ? -8.414 14.652 12.131 1.00 92.94 124 ILE A O 1
ATOM 1010 N N . GLN A 1 125 ? -9.744 12.857 12.313 1.00 91.88 125 GLN A N 1
ATOM 1011 C CA . GLN A 1 125 ? -9.281 12.221 11.067 1.00 91.88 125 GLN A CA 1
ATOM 1012 C C . GLN A 1 125 ? -9.704 12.966 9.793 1.00 91.88 125 GLN A C 1
ATOM 1014 O O . GLN A 1 125 ? -9.053 12.820 8.763 1.00 91.88 125 GLN A O 1
ATOM 1019 N N . MET A 1 126 ? -10.785 13.749 9.842 1.00 92.44 126 MET A N 1
ATOM 1020 C CA . MET A 1 126 ? -11.232 14.566 8.709 1.00 92.44 126 MET A CA 1
ATOM 1021 C C . MET A 1 126 ? -10.463 15.883 8.576 1.00 92.44 126 MET A C 1
ATOM 1023 O O . MET A 1 126 ? -10.575 16.545 7.543 1.00 92.44 126 MET A O 1
ATOM 1027 N N . PHE A 1 127 ? -9.709 16.284 9.603 1.00 89.94 127 PHE A N 1
ATOM 1028 C CA . PHE A 1 127 ? -8.925 17.509 9.549 1.00 89.94 127 PHE A CA 1
ATOM 1029 C C . PHE A 1 127 ? -7.726 17.315 8.602 1.00 89.94 127 PHE A C 1
ATOM 1031 O O . PHE A 1 127 ? -6.968 16.356 8.768 1.00 89.94 127 PHE A O 1
ATOM 1038 N N . PRO A 1 128 ? -7.536 18.182 7.592 1.00 85.94 128 PRO A N 1
ATOM 1039 C CA . PRO A 1 128 ? -6.451 18.027 6.632 1.00 85.94 128 PRO A CA 1
ATOM 1040 C C . PRO A 1 128 ? -5.093 18.195 7.324 1.00 85.94 128 PRO A C 1
ATOM 1042 O O . PRO A 1 128 ? -4.883 19.137 8.081 1.00 85.94 128 PRO A O 1
ATOM 1045 N N . GLN A 1 129 ? -4.153 17.292 7.036 1.00 80.81 129 GLN A N 1
ATOM 1046 C CA . GLN A 1 129 ? -2.816 17.284 7.648 1.00 80.81 129 GLN A CA 1
ATOM 1047 C C . GLN A 1 129 ? -1.828 18.274 7.001 1.00 80.81 129 GLN A C 1
ATOM 1049 O O . GLN A 1 129 ? -0.656 18.279 7.363 1.00 80.81 129 GLN A O 1
ATOM 1054 N N . MET A 1 130 ? -2.272 19.079 6.030 1.00 75.44 130 MET A N 1
ATOM 1055 C CA . MET A 1 130 ? -1.414 20.028 5.320 1.00 75.44 130 MET A CA 1
ATOM 1056 C C . MET A 1 130 ? -1.472 21.415 5.970 1.00 75.44 130 MET A C 1
ATOM 1058 O O . MET A 1 130 ? -2.490 22.098 5.856 1.00 75.44 130 MET A O 1
ATOM 1062 N N . LEU A 1 131 ? -0.366 21.814 6.601 1.00 49.88 131 LEU A N 1
ATOM 1063 C CA . LEU A 1 131 ? 0.033 23.190 6.915 1.00 49.88 131 LEU A CA 1
ATOM 1064 C C . LEU A 1 131 ? 1.532 23.315 6.635 1.00 49.88 131 LEU A C 1
ATOM 1066 O O . LEU A 1 131 ? 2.270 22.395 7.056 1.00 49.88 131 LEU A O 1
#

Radius of gyration: 26.93 Å; Cα contacts (8 Å, |Δi|>4): 36; chains: 1; bounding box: 74×52×58 Å